Protein AF-A0A532TWE7-F1 (afdb_monomer)

pLDDT: mean 81.33, std 16.16, range [36.56, 96.56]

Radius of gyration: 19.63 Å; Cα contacts (8 Å, |Δi|>4): 132; chains: 1; bounding box: 61×63×47 Å

Sequence (152 aa):
MVRLFGKKKEAPKAVAACTCPLCKFMDLLEPELKGKPYEESLLKFIISPTNVGDESPKEIEKRAKDAVKKGKIEEARISYLTLIGNALAKENVSAKDVRGYLEEYKLFLKKHKLPATEYYPSVEDCSNVMNHADEIIGVVRKAYQEVKSPEK

Foldseek 3Di:
DDPPPDDPPDDPDPDPQDPDLLSLLCVQQVVVLPPPPLNQLVCLLANDPLLADPDDLVVLVVQLVVCVVVVVLVSNQVSLSSSLNNLLQDPPHDLVNSLVSLVVVLVSCVVVVDDDDSNGHHNVSSVSCNVCVVVSSVSSNVSNCCSVCVDD

Secondary structure (DSSP, 8-state):
---------PPPP-PPPP-SHHHHHHHHHHHHHTT-TTHHHHHHHHS-TTTSSSS-HHHHHHHHHHHHHTT-HHHHHHHHHHHHHHHHH-TTS-HHHHHHHHHHHHHHHHHHTPPP-SSS--HHHHHHHHHTHHHHHHHHHHHHHHHHS---

Mean predicted aligned error: 8.87 Å

Solvent-accessible surface area (backbone atoms only — not comparable to full-atom values): 8598 Å² total; per-residue (Å²): 139,80,86,79,79,76,75,76,80,72,71,80,74,78,72,77,78,66,80,48,69,59,46,52,33,46,68,57,38,52,72,79,31,62,92,46,97,36,34,74,39,43,45,42,38,57,78,44,74,77,13,60,61,89,74,54,58,68,59,33,48,50,50,17,56,51,23,51,76,70,68,36,58,66,62,15,52,52,26,44,37,26,29,47,25,26,37,41,44,40,87,91,48,51,61,68,52,46,39,50,50,36,51,53,48,37,51,50,40,64,74,67,67,60,77,68,50,94,72,42,68,37,64,62,28,36,50,46,38,49,77,42,33,69,62,49,32,54,56,43,26,56,30,46,46,50,60,77,53,60,82,130

Structure (mmCIF, N/CA/C/O backbone):
data_AF-A0A532TWE7-F1
#
_entry.id   AF-A0A532TWE7-F1
#
loop_
_atom_site.group_PDB
_atom_site.id
_atom_site.type_symbol
_atom_site.label_atom_id
_atom_site.label_alt_id
_atom_site.label_comp_id
_atom_site.label_asym_id
_atom_site.label_entity_id
_atom_site.label_seq_id
_atom_site.pdbx_PDB_ins_code
_atom_site.Cartn_x
_atom_site.Cartn_y
_atom_site.Cartn_z
_atom_site.occupancy
_atom_site.B_iso_or_equiv
_atom_site.auth_seq_id
_atom_site.auth_comp_id
_atom_site.auth_asym_id
_atom_site.auth_atom_id
_atom_site.pdbx_PDB_model_num
ATOM 1 N N . MET A 1 1 ? -43.481 -51.652 -0.668 1.00 38.72 1 MET A N 1
ATOM 2 C CA . MET A 1 1 ? -43.128 -50.759 0.458 1.00 38.72 1 MET A CA 1
ATOM 3 C C . MET A 1 1 ? -41.657 -50.377 0.304 1.00 38.72 1 MET A C 1
ATOM 5 O O . MET A 1 1 ? -40.798 -51.150 0.696 1.00 38.72 1 MET A O 1
ATOM 9 N N . VAL A 1 2 ? -41.346 -49.261 -0.363 1.00 36.56 2 VAL A N 1
ATOM 10 C CA . VAL A 1 2 ? -39.954 -48.822 -0.590 1.00 36.56 2 VAL A CA 1
ATOM 11 C C . VAL A 1 2 ? -39.760 -47.514 0.168 1.00 36.56 2 VAL A C 1
ATOM 13 O O . VAL A 1 2 ? -40.223 -46.463 -0.263 1.00 36.56 2 VAL A O 1
ATOM 16 N N . ARG A 1 3 ? -39.143 -47.593 1.352 1.00 42.28 3 ARG A N 1
ATOM 17 C CA . ARG A 1 3 ? -38.706 -46.412 2.105 1.00 42.28 3 ARG A CA 1
ATOM 18 C C . ARG A 1 3 ? -37.491 -45.827 1.386 1.00 42.28 3 ARG A C 1
ATOM 20 O O . ARG A 1 3 ? -36.381 -46.329 1.532 1.00 42.28 3 ARG A O 1
ATOM 27 N N . LEU A 1 4 ? -37.712 -44.777 0.601 1.00 47.00 4 LEU A N 1
ATOM 28 C CA . LEU A 1 4 ? -36.648 -43.921 0.085 1.00 47.00 4 LEU A CA 1
ATOM 29 C C . LEU A 1 4 ? -36.066 -43.136 1.266 1.00 47.00 4 LEU A C 1
ATOM 31 O O . LEU A 1 4 ? -36.661 -42.173 1.746 1.00 47.00 4 LEU A O 1
ATOM 35 N N . PHE A 1 5 ? -34.918 -43.586 1.772 1.00 50.06 5 PHE A N 1
ATOM 36 C CA . PHE A 1 5 ? -34.111 -42.826 2.719 1.00 50.06 5 PHE A CA 1
ATOM 37 C C . PHE A 1 5 ? -33.633 -41.542 2.034 1.00 50.06 5 PHE A C 1
ATOM 39 O O . PHE A 1 5 ? -32.676 -41.548 1.258 1.00 50.06 5 PHE A O 1
ATOM 46 N N . GLY A 1 6 ? -34.311 -40.430 2.321 1.00 45.53 6 GLY A N 1
ATOM 47 C CA . GLY A 1 6 ? -33.809 -39.098 2.019 1.00 45.53 6 GLY A CA 1
ATOM 48 C C . GLY A 1 6 ? -32.494 -38.888 2.763 1.00 45.53 6 GLY A C 1
ATOM 49 O O . GLY A 1 6 ? -32.481 -38.753 3.986 1.00 45.53 6 GLY A O 1
ATOM 50 N N . LYS A 1 7 ? -31.375 -38.886 2.032 1.00 54.34 7 LYS A N 1
ATOM 51 C CA . LYS A 1 7 ? -30.090 -38.429 2.564 1.00 54.34 7 LYS A CA 1
ATOM 52 C C . LYS A 1 7 ? -30.274 -36.973 2.997 1.00 54.34 7 LYS A C 1
ATOM 54 O O . LYS A 1 7 ? -30.476 -36.103 2.150 1.00 54.34 7 LYS A O 1
ATOM 59 N N . LYS A 1 8 ? -30.244 -36.712 4.308 1.00 50.66 8 LYS A N 1
ATOM 60 C CA . LYS A 1 8 ? -30.110 -35.353 4.845 1.00 50.66 8 LYS A CA 1
ATOM 61 C C . LYS A 1 8 ? -28.873 -34.739 4.187 1.00 50.66 8 LYS A C 1
ATOM 63 O O . LYS A 1 8 ? -27.782 -35.285 4.324 1.00 50.66 8 LYS A O 1
ATOM 68 N N . LYS A 1 9 ? -29.049 -33.643 3.446 1.00 50.66 9 LYS A N 1
ATOM 69 C CA . LYS A 1 9 ? -27.938 -32.773 3.057 1.00 50.66 9 LYS A CA 1
ATOM 70 C C . LYS A 1 9 ? -27.385 -32.198 4.358 1.00 50.66 9 LYS A C 1
ATOM 72 O O . LYS A 1 9 ? -27.993 -31.296 4.928 1.00 50.66 9 LYS A O 1
ATOM 77 N N . GLU A 1 10 ? -26.310 -32.780 4.878 1.00 43.59 10 GLU A N 1
ATOM 78 C CA . GLU A 1 10 ? -25.505 -32.111 5.893 1.00 43.59 10 GLU A CA 1
ATOM 79 C C . GLU A 1 10 ? -25.060 -30.775 5.294 1.00 43.59 10 GLU A C 1
ATOM 81 O O . GLU A 1 10 ? -24.494 -30.734 4.198 1.00 43.59 10 GLU A O 1
ATOM 86 N N . ALA A 1 11 ? -25.394 -29.677 5.975 1.00 55.03 11 ALA A N 1
ATOM 87 C CA . ALA A 1 11 ? -24.808 -28.383 5.671 1.00 55.03 11 ALA A CA 1
ATOM 88 C C . ALA A 1 11 ? -23.278 -28.542 5.710 1.00 55.03 11 ALA A C 1
ATOM 90 O O . ALA A 1 11 ? -22.782 -29.293 6.560 1.00 55.03 11 ALA A O 1
ATOM 91 N N . PRO A 1 12 ? -22.528 -27.897 4.800 1.00 47.97 12 PRO A N 1
ATOM 92 C CA . PRO A 1 12 ? -21.078 -27.976 4.835 1.00 47.97 12 PRO A CA 1
ATOM 93 C C . PRO A 1 12 ? -20.625 -27.589 6.243 1.00 47.97 12 PRO A C 1
ATOM 95 O O . PRO A 1 12 ? -21.035 -26.548 6.760 1.00 47.97 12 PRO A O 1
ATOM 98 N N . LYS A 1 13 ? -19.855 -28.478 6.888 1.00 46.25 13 LYS A N 1
ATOM 99 C CA . LYS A 1 13 ? -19.248 -28.217 8.197 1.00 46.25 13 LYS A CA 1
ATOM 100 C C . LYS A 1 13 ? -18.626 -26.830 8.123 1.00 46.25 13 LYS A C 1
ATOM 102 O O . LYS A 1 13 ? -17.824 -26.599 7.219 1.00 46.25 13 LYS A O 1
ATOM 107 N N . ALA A 1 14 ? -19.045 -25.931 9.015 1.00 50.44 14 ALA A N 1
ATOM 108 C CA . ALA A 1 14 ? -18.487 -24.592 9.107 1.00 50.44 14 ALA A CA 1
ATOM 109 C C . ALA A 1 14 ? -16.962 -24.727 9.070 1.00 50.44 14 ALA A C 1
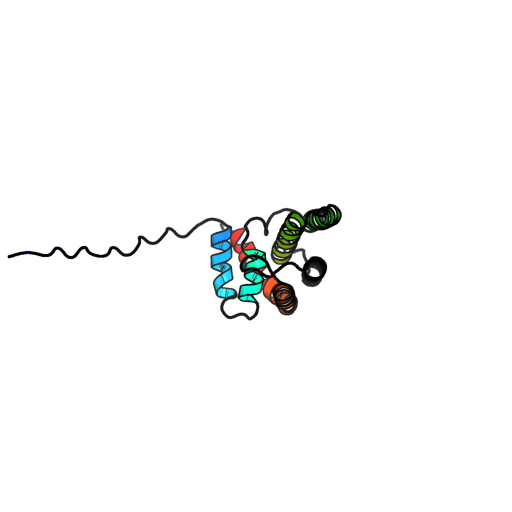ATOM 111 O O . ALA A 1 14 ? -16.375 -25.398 9.923 1.00 50.44 14 ALA A O 1
ATOM 112 N N . VAL A 1 15 ? -16.350 -24.200 8.010 1.00 50.16 15 VAL A N 1
ATOM 113 C CA . VAL A 1 15 ? -14.897 -24.177 7.879 1.00 50.16 15 VAL A CA 1
ATOM 114 C C . VAL A 1 15 ? -14.407 -23.424 9.107 1.00 50.16 15 VAL A C 1
ATOM 116 O O . VAL A 1 15 ? -14.893 -22.325 9.372 1.00 50.16 15 VAL A O 1
ATOM 119 N N . ALA A 1 16 ? -13.544 -24.052 9.908 1.00 49.97 16 ALA A N 1
ATOM 120 C CA . ALA A 1 16 ? -12.993 -23.406 11.090 1.00 49.97 16 ALA A CA 1
ATOM 121 C C . ALA A 1 16 ? -12.435 -22.043 10.664 1.00 49.97 16 ALA A C 1
ATOM 123 O O . ALA A 1 16 ? -11.635 -21.987 9.727 1.00 49.97 16 ALA A O 1
ATOM 124 N N . ALA A 1 17 ? -12.915 -20.967 11.295 1.00 59.31 17 ALA A N 1
ATOM 125 C CA . ALA A 1 17 ? -12.466 -19.618 10.989 1.00 59.31 17 ALA A CA 1
ATOM 126 C C . ALA A 1 17 ? -10.936 -19.602 11.038 1.00 59.31 17 ALA A C 1
ATOM 128 O O . ALA A 1 17 ? -10.332 -20.061 12.011 1.00 59.31 17 ALA A O 1
ATOM 129 N N . CYS A 1 18 ? -10.311 -19.164 9.950 1.00 61.06 18 CYS A N 1
ATOM 130 C CA . CYS A 1 18 ? -8.867 -19.048 9.879 1.00 61.06 18 CYS A CA 1
ATOM 131 C C . CYS A 1 18 ? -8.402 -18.104 10.997 1.00 61.06 18 CYS A C 1
ATOM 133 O O . CYS A 1 18 ? -8.806 -16.951 11.046 1.00 61.06 18 CYS A O 1
ATOM 135 N N . THR A 1 19 ? -7.566 -18.583 11.918 1.00 65.31 19 THR A N 1
ATOM 136 C CA . THR A 1 19 ? -7.141 -17.803 13.095 1.00 65.31 19 THR A CA 1
ATOM 137 C C . THR A 1 19 ? -5.781 -17.129 12.922 1.00 65.31 19 THR A C 1
ATOM 139 O O . THR A 1 19 ? -5.223 -16.612 13.895 1.00 65.31 19 THR A O 1
ATOM 142 N N . CYS A 1 20 ? -5.213 -17.140 11.711 1.00 75.56 20 CYS A N 1
ATOM 143 C CA . CYS A 1 20 ? -3.912 -16.525 11.480 1.00 75.56 20 CYS A CA 1
ATOM 144 C C . CYS A 1 20 ? -4.001 -14.989 11.626 1.00 75.56 20 CYS A C 1
ATOM 146 O O . CYS A 1 20 ? -5.079 -14.419 11.443 1.00 75.56 20 CYS A O 1
ATOM 148 N N . PRO A 1 21 ? -2.891 -14.298 11.946 1.00 73.00 21 PRO A N 1
ATOM 149 C CA . PRO A 1 21 ? -2.891 -12.848 12.157 1.00 73.00 21 PRO A CA 1
ATOM 150 C C . PRO A 1 21 ? -3.490 -12.047 10.996 1.00 73.00 21 PRO A C 1
ATOM 152 O O . PRO A 1 21 ? -4.161 -11.050 11.229 1.00 73.00 21 PRO A O 1
ATOM 155 N N . LEU A 1 22 ? -3.303 -12.511 9.756 1.00 76.19 22 LEU A N 1
ATOM 156 C CA . LEU A 1 22 ? -3.913 -11.894 8.581 1.00 76.19 22 LEU A CA 1
ATOM 157 C C . LEU A 1 22 ? -5.433 -12.058 8.567 1.00 76.19 22 LEU A C 1
ATOM 159 O O . LEU A 1 22 ? -6.130 -11.088 8.319 1.00 76.19 22 LEU A O 1
ATOM 163 N N . CYS A 1 23 ? -5.948 -13.256 8.842 1.00 79.25 23 CYS A N 1
ATOM 164 C CA . CYS A 1 23 ? -7.390 -13.494 8.885 1.00 79.25 23 CYS A CA 1
ATOM 165 C C . CYS A 1 23 ? -8.045 -12.624 9.969 1.00 79.25 23 CYS A C 1
ATOM 167 O O . CYS A 1 23 ? -9.008 -11.933 9.679 1.00 79.25 23 CYS A O 1
ATOM 169 N N . LYS A 1 24 ? -7.432 -12.517 11.159 1.00 80.56 24 LYS A N 1
ATOM 170 C CA . LYS A 1 24 ? -7.892 -11.584 12.205 1.00 80.56 24 LYS A CA 1
ATOM 171 C C . LYS A 1 24 ? -7.841 -10.121 11.767 1.00 80.56 24 LYS A C 1
ATOM 173 O O . LYS A 1 24 ? -8.758 -9.364 12.055 1.00 80.56 24 LYS A O 1
ATOM 178 N N . PHE A 1 25 ? -6.766 -9.718 11.092 1.00 82.50 25 PHE A N 1
ATOM 179 C CA . PHE A 1 25 ? -6.637 -8.364 10.563 1.00 82.50 25 PHE A CA 1
ATOM 180 C C . PHE A 1 25 ? -7.750 -8.052 9.555 1.00 82.50 25 PHE A C 1
ATOM 182 O O . PHE A 1 25 ? -8.375 -7.002 9.646 1.00 82.50 25 PHE A O 1
ATOM 189 N N . MET A 1 26 ? -8.035 -8.983 8.643 1.00 84.44 26 MET A N 1
ATOM 190 C CA . MET A 1 26 ? -9.108 -8.851 7.659 1.00 84.44 26 MET A CA 1
ATOM 191 C C . MET A 1 26 ? -10.496 -8.858 8.310 1.00 84.44 26 MET A C 1
ATOM 193 O O . MET A 1 26 ? -11.306 -8.004 7.970 1.00 84.44 26 MET A O 1
ATOM 197 N N . ASP A 1 27 ? -10.743 -9.721 9.300 1.00 85.31 27 ASP A N 1
ATOM 198 C CA . ASP A 1 27 ? -12.011 -9.776 10.047 1.00 85.31 27 ASP A CA 1
ATOM 199 C C . ASP A 1 27 ? -12.333 -8.444 10.750 1.00 85.31 27 ASP A C 1
ATOM 201 O O . ASP A 1 27 ? -13.498 -8.061 10.861 1.00 85.31 27 ASP A O 1
ATOM 205 N N . LEU A 1 28 ? -11.306 -7.729 11.224 1.00 85.56 28 LEU A N 1
ATOM 206 C CA . LEU A 1 28 ? -11.450 -6.401 11.831 1.00 85.56 28 LEU A CA 1
ATOM 207 C C . LEU A 1 28 ? -11.641 -5.299 10.787 1.00 85.56 28 LEU A C 1
ATOM 209 O O . LEU A 1 28 ? -12.338 -4.317 11.034 1.00 85.56 28 LEU A O 1
ATOM 213 N N . LEU A 1 29 ? -11.000 -5.444 9.631 1.00 86.69 29 LEU A N 1
ATOM 214 C CA . LEU A 1 29 ? -10.941 -4.395 8.629 1.00 86.69 29 LEU A CA 1
ATOM 215 C C . LEU A 1 29 ? -12.152 -4.404 7.690 1.00 86.69 29 LEU A C 1
ATOM 217 O O . LEU A 1 29 ? -12.721 -3.350 7.426 1.00 86.69 29 LEU A O 1
ATOM 221 N N . GLU A 1 30 ? -12.571 -5.571 7.197 1.00 87.19 30 GLU A N 1
ATOM 222 C CA . GLU A 1 30 ? -13.674 -5.704 6.235 1.00 87.19 30 GLU A CA 1
ATOM 223 C C . GLU A 1 30 ? -14.972 -4.997 6.679 1.00 87.19 30 GLU A C 1
ATOM 225 O O . GLU A 1 30 ? -15.556 -4.283 5.859 1.00 87.19 30 GLU A O 1
ATOM 230 N N . PRO A 1 31 ? -15.425 -5.084 7.950 1.00 89.31 31 PRO A N 1
ATOM 231 C CA . PRO A 1 31 ? -16.621 -4.371 8.398 1.00 89.31 31 PRO A CA 1
ATOM 232 C C . PRO A 1 31 ? -16.502 -2.844 8.313 1.00 89.31 31 PRO A C 1
ATOM 234 O O . PRO A 1 31 ? -17.479 -2.178 7.978 1.00 89.31 31 PRO A O 1
ATOM 237 N N . GLU A 1 32 ? -15.319 -2.295 8.599 1.00 89.06 32 GLU A N 1
ATOM 238 C CA . GLU A 1 32 ? -15.039 -0.850 8.559 1.00 89.06 32 GLU A CA 1
ATOM 239 C C . GLU A 1 32 ? -14.912 -0.330 7.117 1.00 89.06 32 GLU A C 1
ATOM 241 O O . GLU A 1 32 ? -15.185 0.841 6.833 1.00 89.06 32 GLU A O 1
ATOM 246 N N . LEU A 1 33 ? -14.503 -1.202 6.191 1.00 88.50 33 LEU A N 1
ATOM 247 C CA . LEU A 1 33 ? -14.378 -0.874 4.772 1.00 88.50 33 LEU A CA 1
ATOM 248 C C . LEU A 1 33 ? -15.685 -1.019 4.002 1.00 88.50 33 LEU A C 1
ATOM 250 O O . LEU A 1 33 ? -15.832 -0.388 2.959 1.00 88.50 33 LEU A O 1
ATOM 254 N N . LYS A 1 34 ? -16.628 -1.816 4.503 1.00 90.81 34 LYS A N 1
ATOM 255 C CA . LYS A 1 34 ? -17.840 -2.176 3.774 1.00 90.81 34 LYS A CA 1
ATOM 256 C C . LYS A 1 34 ? -18.621 -0.954 3.283 1.00 90.81 34 LYS A C 1
ATOM 258 O O . LYS A 1 34 ? -19.118 -0.147 4.069 1.00 90.81 34 LYS A O 1
ATOM 263 N N . GLY A 1 35 ? -18.796 -0.859 1.968 1.00 88.94 35 GLY A N 1
ATOM 264 C CA . GLY A 1 35 ? -19.532 0.218 1.306 1.00 88.94 35 GLY A CA 1
ATOM 265 C C . GLY A 1 35 ? -18.753 1.531 1.185 1.00 88.94 35 GLY A C 1
ATOM 266 O O . GLY A 1 35 ? -19.328 2.542 0.776 1.00 88.94 35 GLY A O 1
ATOM 267 N N . LYS A 1 36 ? -17.459 1.545 1.529 1.00 92.50 36 LYS A N 1
ATOM 268 C CA . LYS A 1 36 ? -16.582 2.699 1.313 1.00 92.50 36 LYS A CA 1
ATOM 269 C C . LYS A 1 36 ? -16.139 2.755 -0.150 1.00 92.50 36 LYS A C 1
ATOM 271 O O . LYS A 1 36 ? -15.859 1.718 -0.748 1.00 92.50 36 LYS A O 1
ATOM 276 N N . PRO A 1 37 ? -15.972 3.958 -0.729 1.00 91.31 37 PRO A N 1
ATOM 277 C CA . PRO A 1 37 ? -15.583 4.097 -2.134 1.00 91.31 37 PRO A CA 1
ATOM 278 C C . PRO A 1 37 ? -14.200 3.506 -2.442 1.00 91.31 37 PRO A C 1
ATOM 280 O O . PRO A 1 37 ? -13.918 3.189 -3.591 1.00 91.31 37 PRO A O 1
ATOM 283 N N . TYR A 1 38 ? -13.345 3.349 -1.429 1.00 90.38 38 TYR A N 1
ATOM 284 C CA . TYR A 1 38 ? -11.982 2.834 -1.540 1.00 90.38 38 TYR A CA 1
ATOM 285 C C . TYR A 1 38 ? -11.825 1.371 -1.106 1.00 90.38 38 TYR A C 1
ATOM 287 O O . TYR A 1 38 ? -10.695 0.892 -1.091 1.00 90.38 38 TYR A O 1
ATOM 295 N N . GLU A 1 39 ? -12.905 0.668 -0.747 1.00 90.69 39 GLU A N 1
ATOM 296 C CA . GLU A 1 39 ? -12.873 -0.707 -0.222 1.00 90.69 39 GLU A CA 1
ATOM 297 C C . GLU A 1 39 ? -12.068 -1.653 -1.124 1.00 90.69 39 GLU A C 1
ATOM 299 O O . GLU A 1 39 ? -10.999 -2.129 -0.739 1.00 90.69 39 GLU A O 1
ATOM 304 N N . GLU A 1 40 ? -12.529 -1.859 -2.360 1.00 89.06 40 GLU A N 1
ATOM 305 C CA . GLU A 1 40 ? -11.894 -2.777 -3.312 1.00 89.06 40 GLU A CA 1
ATOM 306 C C . GLU A 1 40 ? -10.460 -2.357 -3.659 1.00 89.06 40 GLU A C 1
ATOM 308 O O . GLU A 1 40 ? -9.562 -3.195 -3.775 1.00 89.06 40 GLU A O 1
ATOM 313 N N . SER A 1 41 ? -10.224 -1.050 -3.809 1.00 91.06 41 SER A N 1
ATOM 314 C CA . SER A 1 41 ? -8.899 -0.517 -4.125 1.00 91.06 41 SER A CA 1
ATOM 315 C C . SER A 1 41 ? -7.917 -0.732 -2.980 1.00 91.06 41 SER A C 1
ATOM 317 O O . SER A 1 41 ? -6.779 -1.126 -3.229 1.00 91.06 41 SER A O 1
ATOM 319 N N . LEU A 1 42 ? -8.347 -0.493 -1.739 1.00 89.25 42 LEU A N 1
ATOM 320 C CA . LEU A 1 42 ? -7.528 -0.683 -0.552 1.00 89.25 42 LEU A CA 1
ATOM 321 C C . LEU A 1 42 ? -7.176 -2.152 -0.384 1.00 89.25 42 LEU A C 1
ATOM 323 O O . LEU A 1 42 ? -5.994 -2.443 -0.229 1.00 89.25 42 LEU A O 1
ATOM 327 N N . LEU A 1 43 ? -8.159 -3.056 -0.478 1.00 86.94 43 LEU A N 1
ATOM 328 C CA . LEU A 1 43 ? -7.972 -4.499 -0.316 1.00 86.94 43 LEU A CA 1
ATOM 329 C C . LEU A 1 43 ? -6.786 -5.018 -1.151 1.00 86.94 43 LEU A C 1
ATOM 331 O O . LEU A 1 43 ? -5.902 -5.692 -0.621 1.00 86.94 43 LEU A O 1
ATOM 335 N N . LYS A 1 44 ? -6.646 -4.586 -2.410 1.00 86.56 44 LYS A N 1
ATOM 336 C CA . LYS A 1 44 ? -5.512 -4.965 -3.280 1.00 86.56 44 LYS A CA 1
ATOM 337 C C . LYS A 1 44 ? -4.121 -4.599 -2.727 1.00 86.56 44 LYS A C 1
ATOM 339 O O . LYS A 1 44 ? -3.130 -5.206 -3.127 1.00 86.56 44 LYS A O 1
ATOM 344 N N . PHE A 1 45 ? -4.010 -3.621 -1.826 1.00 85.31 45 PHE A N 1
ATOM 345 C CA . PHE A 1 45 ? -2.748 -3.247 -1.171 1.00 85.31 45 PHE A CA 1
ATOM 346 C C . PHE A 1 45 ? -2.474 -4.020 0.130 1.00 85.31 45 PHE A C 1
ATOM 348 O O . PHE A 1 45 ? -1.311 -4.164 0.514 1.00 85.31 45 PHE A O 1
ATOM 355 N N . ILE A 1 46 ? -3.506 -4.539 0.797 1.00 77.50 46 ILE A N 1
ATOM 356 C CA . ILE A 1 46 ? -3.427 -5.077 2.170 1.00 77.50 46 ILE A CA 1
ATOM 357 C C . ILE A 1 46 ? -3.691 -6.587 2.290 1.00 77.50 46 ILE A C 1
ATOM 359 O O . ILE A 1 46 ? -3.438 -7.149 3.349 1.00 77.50 46 ILE A O 1
ATOM 363 N N . ILE A 1 47 ? -4.126 -7.268 1.221 1.00 61.03 47 ILE A N 1
ATOM 364 C CA . ILE A 1 47 ? -4.457 -8.711 1.235 1.00 61.03 47 ILE A CA 1
ATOM 365 C C . ILE A 1 47 ? -3.243 -9.633 1.505 1.00 61.03 47 ILE A C 1
ATOM 367 O O . ILE A 1 47 ? -3.426 -10.812 1.803 1.00 61.03 47 ILE A O 1
ATOM 371 N N . SER A 1 48 ? -1.993 -9.156 1.445 1.00 51.47 48 SER A N 1
ATOM 372 C CA . SER A 1 48 ? -0.835 -10.038 1.662 1.00 51.47 48 SER A CA 1
ATOM 373 C C . SER A 1 48 ? -0.242 -9.925 3.074 1.00 51.47 48 SER A C 1
ATOM 375 O O . SER A 1 48 ? 0.141 -8.822 3.477 1.00 51.47 48 SER A O 1
ATOM 377 N N . PRO A 1 49 ? -0.001 -11.050 3.782 1.00 41.09 49 PRO A N 1
ATOM 378 C CA . PRO A 1 49 ? 0.727 -11.052 5.052 1.00 41.09 49 PRO A CA 1
ATOM 379 C C . PRO A 1 49 ? 2.186 -10.593 4.889 1.00 41.09 49 PRO A C 1
ATOM 381 O O . PRO A 1 49 ? 2.838 -10.248 5.867 1.00 41.09 49 PRO A O 1
ATOM 384 N N . THR A 1 50 ? 2.706 -10.544 3.655 1.00 49.69 50 THR A N 1
ATOM 385 C CA . THR A 1 50 ? 4.024 -9.966 3.350 1.00 49.69 50 THR A CA 1
ATOM 386 C C . THR A 1 50 ? 4.028 -8.441 3.348 1.00 49.69 50 THR A C 1
ATOM 388 O O . THR A 1 50 ? 5.097 -7.848 3.455 1.00 49.69 50 THR A O 1
ATOM 391 N N . ASN A 1 51 ? 2.870 -7.791 3.184 1.00 59.69 51 ASN A N 1
ATOM 392 C CA . ASN A 1 51 ? 2.819 -6.344 2.977 1.00 59.69 51 ASN A CA 1
ATOM 393 C C . ASN A 1 51 ? 2.870 -5.557 4.281 1.00 59.69 51 A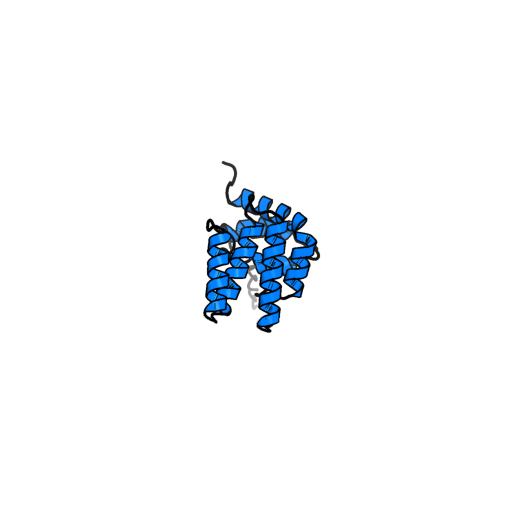SN A C 1
ATOM 395 O O . ASN A 1 51 ? 3.261 -4.396 4.276 1.00 59.69 51 ASN A O 1
ATOM 399 N N . VAL A 1 52 ? 2.534 -6.186 5.403 1.00 63.31 52 VAL A N 1
ATOM 400 C CA . VAL A 1 52 ? 2.551 -5.553 6.715 1.00 63.31 52 VAL A CA 1
ATOM 401 C C . VAL A 1 52 ? 3.507 -6.334 7.610 1.00 63.31 52 VAL A C 1
ATOM 403 O O . VAL A 1 52 ? 3.154 -7.344 8.206 1.00 63.31 52 VAL A O 1
ATOM 406 N N . GLY A 1 53 ? 4.758 -5.883 7.648 1.00 65.44 53 GLY A N 1
ATOM 407 C CA . GLY A 1 53 ? 5.856 -6.540 8.354 1.00 65.44 53 GLY A CA 1
ATOM 408 C C . GLY A 1 53 ? 6.713 -5.553 9.143 1.00 65.44 53 GLY A C 1
ATOM 409 O O . GLY A 1 53 ? 6.473 -4.342 9.144 1.00 65.44 53 GLY A O 1
ATOM 410 N N . ASP A 1 54 ? 7.743 -6.062 9.811 1.00 72.75 54 ASP A N 1
ATOM 411 C CA . ASP A 1 54 ? 8.610 -5.236 10.661 1.00 72.75 54 ASP A CA 1
ATOM 412 C C . ASP A 1 54 ? 9.644 -4.423 9.868 1.00 72.75 54 ASP A C 1
ATOM 414 O O . ASP A 1 54 ? 10.122 -3.397 10.358 1.00 72.75 54 ASP A O 1
ATOM 418 N N . GLU A 1 55 ? 9.911 -4.800 8.614 1.00 79.69 55 GLU A N 1
ATOM 419 C CA . GLU A 1 55 ? 10.877 -4.135 7.732 1.00 79.69 55 GLU A CA 1
ATOM 420 C C . GLU A 1 55 ? 10.593 -2.634 7.567 1.00 79.69 55 GLU A C 1
ATOM 422 O O . GLU A 1 55 ? 9.439 -2.202 7.479 1.00 79.69 55 GLU A O 1
ATOM 427 N N . SER A 1 56 ? 11.638 -1.804 7.555 1.00 85.12 56 SER A N 1
ATOM 428 C CA . SER A 1 56 ? 11.463 -0.359 7.428 1.00 85.12 56 SER A CA 1
ATOM 429 C C . SER A 1 56 ? 10.995 0.037 6.014 1.00 85.12 56 SER A C 1
ATOM 431 O O . SER A 1 56 ? 11.503 -0.498 5.026 1.00 85.12 56 SER A O 1
ATOM 433 N N . PRO A 1 57 ? 10.095 1.033 5.871 1.00 87.06 57 PRO A N 1
ATOM 434 C CA . PRO A 1 57 ? 9.683 1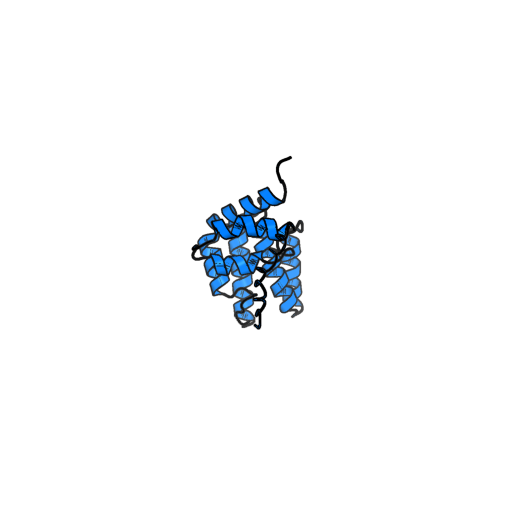.534 4.556 1.00 87.06 57 PRO A CA 1
ATOM 435 C C . PRO A 1 57 ? 10.864 1.927 3.655 1.00 87.06 57 PRO A C 1
ATOM 437 O O . PRO A 1 57 ? 10.845 1.661 2.460 1.00 87.06 57 PRO A O 1
ATOM 440 N N . LYS A 1 58 ? 11.944 2.479 4.226 1.00 89.50 58 LYS A N 1
ATOM 441 C CA . LYS A 1 58 ? 13.144 2.879 3.471 1.00 89.50 58 LYS A CA 1
ATOM 442 C C . LYS A 1 58 ? 13.874 1.698 2.821 1.00 89.50 58 LYS A C 1
ATOM 444 O O . LYS A 1 58 ? 14.400 1.840 1.717 1.00 89.50 58 LYS A O 1
ATOM 449 N N . GLU A 1 59 ? 13.935 0.545 3.485 1.00 90.75 59 GLU A N 1
ATOM 450 C CA . GLU A 1 59 ? 14.573 -0.658 2.930 1.00 90.75 59 GLU A CA 1
ATOM 451 C C . GLU A 1 59 ? 13.747 -1.244 1.783 1.00 90.75 59 GLU A C 1
ATOM 453 O O . GLU A 1 59 ? 14.293 -1.562 0.720 1.00 90.75 59 GLU A O 1
ATOM 458 N N . ILE A 1 60 ? 12.424 -1.287 1.955 1.00 91.25 60 ILE A N 1
ATOM 459 C CA . ILE A 1 60 ? 11.492 -1.750 0.923 1.00 91.25 60 ILE A CA 1
ATOM 460 C C . ILE A 1 60 ? 11.518 -0.797 -0.284 1.00 91.25 60 ILE A C 1
ATOM 462 O O . ILE A 1 60 ? 11.588 -1.244 -1.429 1.00 91.25 60 ILE A O 1
ATOM 466 N N . GLU A 1 61 ? 11.546 0.518 -0.049 1.00 93.12 61 GLU A N 1
ATOM 467 C CA . GLU A 1 61 ? 11.665 1.545 -1.090 1.00 93.12 61 GLU A CA 1
ATOM 468 C C . GLU A 1 61 ? 12.957 1.383 -1.902 1.00 93.12 61 GLU A C 1
ATOM 470 O O . GLU A 1 61 ? 12.930 1.392 -3.137 1.00 93.12 61 GLU A O 1
ATOM 475 N N . LYS A 1 62 ? 14.095 1.170 -1.226 1.00 94.31 62 LYS A N 1
ATOM 476 C CA . LYS A 1 62 ? 15.374 0.898 -1.895 1.00 94.31 62 LYS A CA 1
ATOM 477 C C . LYS A 1 62 ? 15.278 -0.348 -2.776 1.00 94.31 62 LYS A C 1
ATOM 479 O O . LYS A 1 62 ? 15.709 -0.311 -3.928 1.00 94.31 62 LYS A O 1
ATOM 484 N N . ARG A 1 63 ? 14.672 -1.424 -2.267 1.00 93.12 63 ARG A N 1
ATOM 485 C CA . ARG A 1 63 ? 14.464 -2.676 -3.009 1.00 93.12 63 ARG A CA 1
ATOM 486 C C . ARG A 1 63 ? 13.592 -2.474 -4.247 1.00 93.12 63 ARG A C 1
ATOM 488 O O . ARG A 1 63 ? 13.963 -2.944 -5.321 1.00 93.12 63 ARG A O 1
ATOM 495 N N . ALA A 1 64 ? 12.493 -1.729 -4.121 1.00 93.31 64 ALA A N 1
ATOM 496 C CA . ALA A 1 64 ? 11.621 -1.390 -5.241 1.00 93.31 64 ALA A CA 1
ATOM 497 C C . ALA A 1 64 ? 12.398 -0.631 -6.329 1.00 93.31 64 ALA A C 1
ATOM 499 O O . ALA A 1 64 ? 12.408 -1.037 -7.493 1.00 93.31 64 ALA A O 1
ATOM 500 N N . LYS A 1 65 ? 13.132 0.420 -5.943 1.00 94.38 65 LYS A N 1
ATOM 501 C CA . LYS A 1 65 ? 13.931 1.240 -6.868 1.00 94.38 65 LYS A CA 1
ATOM 502 C C . LYS A 1 65 ? 15.054 0.437 -7.533 1.00 94.38 65 LYS A C 1
ATOM 504 O O . LYS A 1 65 ? 15.290 0.593 -8.732 1.00 94.38 65 LYS A O 1
ATOM 509 N N . ASP A 1 66 ? 15.718 -0.451 -6.799 1.00 95.94 66 ASP A N 1
ATOM 510 C CA . ASP A 1 66 ? 16.763 -1.319 -7.347 1.00 95.94 66 ASP A CA 1
ATOM 511 C C . ASP A 1 66 ? 16.201 -2.372 -8.314 1.00 95.94 66 ASP A C 1
ATOM 513 O O . ASP A 1 66 ? 16.816 -2.639 -9.349 1.00 95.94 66 ASP A O 1
ATOM 517 N N . ALA A 1 67 ? 15.020 -2.930 -8.037 1.00 94.50 67 ALA A N 1
ATOM 518 C CA . ALA A 1 67 ? 14.336 -3.844 -8.950 1.00 94.50 67 ALA A CA 1
ATOM 519 C C . ALA A 1 67 ? 13.945 -3.145 -10.265 1.00 94.50 67 ALA A C 1
ATOM 521 O O . ALA A 1 67 ? 14.206 -3.687 -11.342 1.00 94.50 67 ALA A O 1
ATOM 522 N N . VAL A 1 68 ? 13.430 -1.907 -10.200 1.00 93.94 68 VAL A N 1
ATOM 523 C CA . VAL A 1 68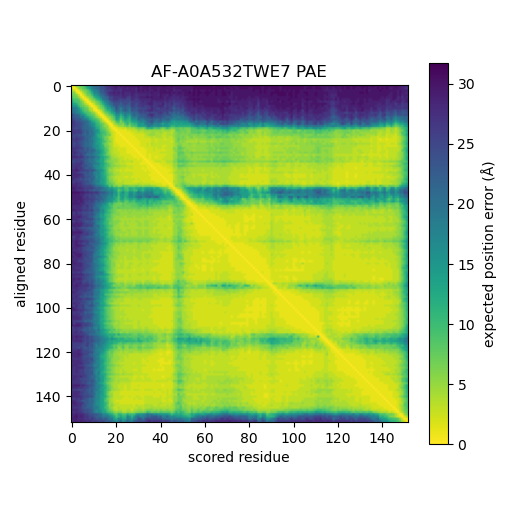 ? 13.146 -1.088 -11.395 1.00 93.94 68 VAL A CA 1
ATOM 524 C C . VAL A 1 68 ? 14.412 -0.869 -12.225 1.00 93.94 68 VAL A C 1
ATOM 526 O O . VAL A 1 68 ? 14.394 -1.085 -13.436 1.00 93.94 68 VAL A O 1
ATOM 529 N N . LYS A 1 69 ? 15.530 -0.487 -11.590 1.00 94.25 69 LYS A N 1
ATOM 530 C CA . LYS A 1 69 ? 16.819 -0.279 -12.280 1.00 94.25 69 LYS A CA 1
ATOM 531 C C . LYS A 1 69 ? 17.328 -1.542 -12.973 1.00 94.25 69 LYS A C 1
ATOM 533 O O . LYS A 1 69 ? 17.913 -1.452 -14.045 1.00 94.25 69 LYS A O 1
ATOM 538 N N . LYS A 1 70 ? 17.098 -2.711 -12.370 1.00 96.06 70 LYS A N 1
ATOM 539 C CA . LYS A 1 70 ? 17.492 -4.020 -12.912 1.00 96.06 70 LYS A CA 1
ATOM 540 C C . LYS A 1 70 ? 16.501 -4.580 -13.942 1.00 96.06 70 LYS A C 1
ATOM 542 O O . LYS A 1 70 ? 16.702 -5.693 -14.412 1.00 96.06 70 LYS A O 1
ATOM 547 N N . GLY A 1 71 ? 15.428 -3.852 -14.273 1.00 93.25 71 GLY A N 1
ATOM 548 C CA . GLY A 1 71 ? 14.393 -4.311 -15.207 1.00 93.25 71 GLY A CA 1
ATOM 549 C C . GLY A 1 71 ? 13.505 -5.431 -14.655 1.00 93.25 71 GLY A C 1
ATOM 550 O O . GLY A 1 71 ? 12.772 -6.068 -15.407 1.00 93.25 71 GLY A O 1
ATOM 551 N N . LYS A 1 72 ? 13.543 -5.676 -13.343 1.00 95.38 72 LYS A N 1
ATOM 552 C CA . LYS A 1 72 ? 12.779 -6.730 -12.676 1.00 95.38 72 LYS A CA 1
ATOM 553 C C . LYS A 1 72 ? 11.402 -6.217 -12.261 1.00 95.38 72 LYS A C 1
ATOM 555 O O . LYS A 1 72 ? 11.156 -5.892 -11.102 1.00 95.38 72 LYS A O 1
ATOM 560 N N . ILE A 1 73 ? 10.516 -6.093 -13.244 1.00 91.94 73 ILE A N 1
ATOM 561 C CA . ILE A 1 73 ? 9.246 -5.365 -13.103 1.00 91.94 73 ILE A CA 1
ATOM 562 C C . ILE A 1 73 ? 8.301 -6.012 -12.083 1.00 91.94 73 ILE A C 1
ATOM 564 O O . ILE A 1 73 ? 7.674 -5.302 -11.303 1.00 91.94 73 ILE A O 1
ATOM 568 N N . GLU A 1 74 ? 8.223 -7.339 -12.038 1.00 89.38 74 GLU A N 1
ATOM 569 C CA . GLU A 1 74 ? 7.362 -8.046 -11.082 1.00 89.38 74 GLU A CA 1
ATOM 570 C C . GLU A 1 74 ? 7.869 -7.914 -9.638 1.00 89.38 74 GLU A C 1
ATOM 572 O O . GLU A 1 74 ? 7.098 -7.567 -8.745 1.00 89.38 74 GLU A O 1
ATOM 577 N N . GLU A 1 75 ? 9.183 -8.060 -9.419 1.00 90.69 75 GLU A N 1
ATOM 578 C CA . GLU A 1 75 ? 9.810 -7.815 -8.110 1.00 90.69 75 GLU A CA 1
ATOM 579 C C . GLU A 1 75 ? 9.596 -6.364 -7.647 1.00 90.69 75 GLU A C 1
ATOM 581 O O . GLU A 1 75 ? 9.302 -6.118 -6.475 1.00 90.69 75 GLU A O 1
ATOM 586 N N . ALA A 1 76 ? 9.703 -5.397 -8.566 1.00 92.31 76 ALA A N 1
ATOM 587 C CA . ALA A 1 76 ? 9.419 -3.995 -8.279 1.00 92.31 76 ALA A CA 1
ATOM 588 C C . ALA A 1 76 ? 7.953 -3.790 -7.882 1.00 92.31 76 ALA A C 1
ATOM 590 O O . ALA A 1 76 ? 7.678 -3.115 -6.892 1.00 92.31 76 ALA A O 1
ATOM 591 N N . ARG A 1 77 ? 7.017 -4.410 -8.612 1.00 89.38 77 ARG A N 1
ATOM 592 C CA . ARG A 1 77 ? 5.580 -4.335 -8.324 1.00 89.38 77 ARG A CA 1
ATOM 593 C C . ARG A 1 77 ? 5.272 -4.865 -6.928 1.00 89.38 77 ARG A C 1
ATOM 595 O O . ARG A 1 77 ? 4.636 -4.162 -6.154 1.00 89.38 77 ARG A O 1
ATOM 602 N N . ILE A 1 78 ? 5.771 -6.054 -6.587 1.00 88.94 78 ILE A N 1
ATOM 603 C CA . ILE A 1 78 ? 5.598 -6.654 -5.256 1.00 88.94 78 ILE A CA 1
ATOM 604 C C . ILE A 1 78 ? 6.187 -5.738 -4.179 1.00 88.94 78 ILE A C 1
ATOM 606 O O . ILE A 1 78 ? 5.515 -5.436 -3.198 1.00 88.94 78 ILE A O 1
ATOM 610 N N . SER A 1 79 ? 7.398 -5.219 -4.400 1.00 91.06 79 SER A N 1
ATOM 611 C CA . SER A 1 79 ? 8.059 -4.326 -3.441 1.00 91.06 79 SER A CA 1
ATOM 612 C C . SER A 1 79 ? 7.266 -3.034 -3.204 1.00 91.06 79 SER A C 1
ATOM 614 O O . SER A 1 79 ? 7.168 -2.589 -2.066 1.00 91.06 79 SER A O 1
ATOM 616 N N . TYR A 1 80 ? 6.646 -2.450 -4.237 1.00 92.00 80 TYR A N 1
ATOM 617 C CA . TYR A 1 80 ? 5.774 -1.281 -4.069 1.00 92.00 80 TYR A CA 1
ATOM 618 C C . TYR A 1 80 ? 4.509 -1.593 -3.263 1.00 92.00 80 TYR A C 1
ATOM 620 O O . TYR A 1 80 ? 4.120 -0.792 -2.415 1.00 92.00 80 TYR A O 1
ATOM 628 N N . LEU A 1 81 ? 3.877 -2.750 -3.479 1.00 89.88 81 LEU A N 1
ATOM 629 C CA . LEU A 1 81 ? 2.703 -3.155 -2.694 1.00 89.88 81 LEU A CA 1
ATOM 630 C C . LEU A 1 81 ? 3.062 -3.371 -1.233 1.00 89.88 81 LEU A C 1
ATOM 632 O O . LEU A 1 81 ? 2.349 -2.906 -0.348 1.00 89.88 81 LEU A O 1
ATOM 636 N N . THR A 1 82 ? 4.198 -4.022 -0.992 1.00 88.62 82 THR A N 1
ATOM 637 C CA . THR A 1 82 ? 4.730 -4.198 0.353 1.00 88.62 82 THR A CA 1
ATOM 638 C C . THR A 1 82 ? 5.042 -2.854 0.998 1.00 88.62 82 THR A C 1
ATOM 640 O O . THR A 1 82 ? 4.644 -2.633 2.132 1.00 88.62 82 THR A O 1
ATOM 643 N N . LEU A 1 83 ? 5.657 -1.915 0.276 1.00 91.44 83 LEU A N 1
ATOM 644 C CA . LEU A 1 83 ? 5.939 -0.573 0.787 1.00 91.44 83 LEU A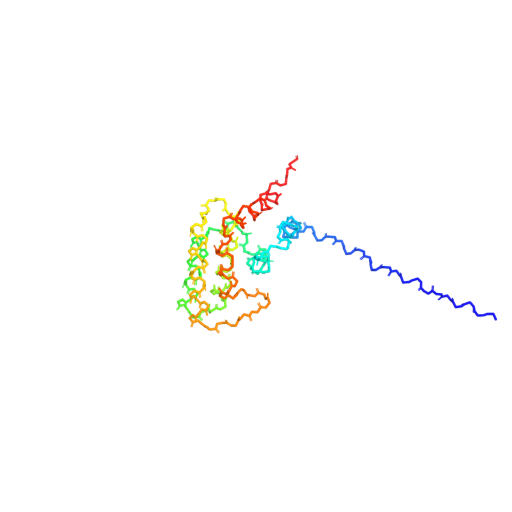 CA 1
ATOM 645 C C . LEU A 1 83 ? 4.659 0.162 1.200 1.00 91.44 83 LEU A C 1
ATOM 647 O O . LEU A 1 83 ? 4.589 0.692 2.305 1.00 91.44 83 LEU A O 1
ATOM 651 N N . ILE A 1 84 ? 3.654 0.185 0.322 1.00 92.25 84 ILE A N 1
ATOM 652 C CA . ILE A 1 84 ? 2.404 0.919 0.547 1.00 92.25 84 ILE A CA 1
ATOM 653 C C . ILE A 1 84 ? 1.594 0.275 1.675 1.00 92.25 84 ILE A C 1
ATOM 655 O O . ILE A 1 84 ? 1.177 0.983 2.589 1.00 92.25 84 ILE A O 1
ATOM 659 N N . GLY A 1 85 ? 1.419 -1.050 1.666 1.00 89.50 85 GLY A N 1
ATOM 660 C CA . GLY A 1 85 ? 0.733 -1.758 2.750 1.00 89.50 85 GLY A CA 1
ATOM 661 C C . GLY A 1 85 ? 1.413 -1.534 4.105 1.00 89.50 85 GLY A C 1
ATOM 662 O O . GLY A 1 85 ? 0.744 -1.240 5.095 1.00 89.50 85 GLY A O 1
ATOM 663 N N . ASN A 1 86 ? 2.750 -1.557 4.140 1.00 88.44 86 ASN A N 1
ATOM 664 C CA . ASN A 1 86 ? 3.524 -1.316 5.357 1.00 88.44 86 ASN A CA 1
ATOM 665 C C . ASN A 1 86 ? 3.368 0.127 5.850 1.00 88.44 86 ASN A C 1
ATOM 667 O O . ASN A 1 86 ? 3.154 0.369 7.037 1.00 88.44 86 ASN A O 1
ATOM 671 N N . ALA A 1 87 ? 3.442 1.084 4.925 1.00 90.19 87 ALA A N 1
ATOM 672 C CA . ALA A 1 87 ? 3.303 2.507 5.200 1.00 90.19 87 ALA A CA 1
ATOM 673 C C . ALA A 1 87 ? 1.920 2.858 5.774 1.00 90.19 87 ALA A C 1
ATOM 675 O O . ALA A 1 87 ? 1.823 3.670 6.694 1.00 90.19 87 ALA A O 1
ATOM 676 N N . LEU A 1 88 ? 0.861 2.215 5.272 1.00 89.88 88 LEU A N 1
ATOM 677 C CA . LEU A 1 88 ? -0.498 2.373 5.789 1.00 89.88 88 LEU A CA 1
ATOM 678 C C . LEU A 1 88 ? -0.623 1.886 7.241 1.00 89.88 88 LEU A C 1
ATOM 680 O O . LEU A 1 88 ? -1.260 2.548 8.058 1.00 89.88 88 LEU A O 1
ATOM 684 N N . ALA A 1 89 ? 0.028 0.773 7.584 1.00 85.44 89 ALA A N 1
ATOM 685 C CA . ALA A 1 89 ? -0.084 0.142 8.898 1.00 85.44 89 ALA A CA 1
ATOM 686 C C . ALA A 1 89 ? 0.866 0.697 9.978 1.00 85.44 89 ALA A C 1
ATOM 688 O O . ALA A 1 89 ? 0.579 0.567 11.167 1.00 85.44 89 ALA A O 1
ATOM 689 N N . LYS A 1 90 ? 1.999 1.313 9.615 1.00 83.88 90 LYS A N 1
ATOM 690 C CA . LYS A 1 90 ? 2.981 1.823 10.591 1.00 83.88 90 LYS A CA 1
ATOM 691 C C . LYS A 1 90 ? 2.636 3.215 11.112 1.00 83.88 90 LYS A C 1
ATOM 693 O O . LYS A 1 90 ? 2.466 4.140 10.329 1.00 83.88 90 LYS A O 1
ATOM 698 N N . GLU A 1 91 ? 2.640 3.390 12.433 1.00 77.31 91 GLU A N 1
ATOM 699 C CA . GLU A 1 91 ? 2.283 4.649 13.114 1.00 77.31 91 GLU A CA 1
ATOM 700 C C . GLU A 1 91 ? 3.179 5.842 12.762 1.00 77.31 91 GLU A C 1
ATOM 702 O O . GLU A 1 91 ? 2.714 6.979 12.712 1.00 77.31 91 GLU A O 1
ATOM 707 N N . ASN A 1 92 ? 4.461 5.592 12.497 1.00 83.31 92 ASN A N 1
ATOM 708 C CA . ASN A 1 92 ? 5.471 6.627 12.281 1.00 83.31 92 ASN A CA 1
ATOM 709 C C . ASN A 1 92 ? 5.565 7.129 10.831 1.00 83.31 92 ASN A C 1
ATOM 711 O O . ASN A 1 92 ? 6.469 7.901 10.514 1.00 83.31 92 ASN A O 1
ATOM 715 N N . VAL A 1 93 ? 4.670 6.687 9.948 1.00 86.25 93 VAL A N 1
ATOM 716 C CA . VAL A 1 93 ? 4.621 7.135 8.553 1.00 86.25 93 VAL A CA 1
ATOM 717 C C . VAL A 1 93 ? 3.532 8.195 8.411 1.00 86.25 93 VAL A C 1
ATOM 719 O O . VAL A 1 93 ? 2.424 8.021 8.908 1.00 86.25 93 VAL A O 1
ATOM 722 N N . SER A 1 94 ? 3.803 9.325 7.766 1.00 90.19 94 SER A N 1
ATOM 723 C CA . SER A 1 94 ? 2.762 10.343 7.588 1.00 90.19 94 SER A CA 1
ATOM 724 C C . SER A 1 94 ? 1.851 10.006 6.403 1.00 90.19 94 SER A C 1
ATOM 726 O O . SER A 1 94 ? 2.259 9.329 5.458 1.00 90.19 94 SER A O 1
ATOM 728 N N . ALA A 1 95 ? 0.627 10.543 6.386 1.00 90.44 95 ALA A N 1
ATOM 729 C CA . ALA A 1 95 ? -0.234 10.434 5.207 1.00 90.44 95 ALA A CA 1
ATOM 730 C C . ALA A 1 95 ? 0.408 11.061 3.960 1.00 90.44 95 ALA A C 1
ATOM 732 O O . ALA A 1 95 ? 0.180 10.607 2.843 1.00 90.44 95 ALA A O 1
ATOM 733 N N . LYS A 1 96 ? 1.256 12.082 4.137 1.00 93.31 96 LYS A N 1
ATOM 734 C CA . LYS A 1 96 ? 2.042 12.674 3.050 1.00 93.31 96 LYS A CA 1
ATOM 735 C C . LYS A 1 96 ? 3.007 11.657 2.432 1.00 93.31 96 LYS A C 1
ATOM 737 O O . LYS A 1 96 ? 3.099 11.597 1.209 1.00 93.31 96 LYS A O 1
ATOM 742 N N . ASP A 1 97 ? 3.677 10.851 3.250 1.00 92.81 97 ASP A N 1
ATOM 743 C CA . ASP A 1 97 ? 4.613 9.829 2.769 1.00 92.81 97 ASP A CA 1
ATOM 744 C C . ASP A 1 97 ? 3.873 8.708 2.032 1.00 92.81 97 ASP A C 1
ATOM 746 O O . ASP A 1 97 ? 4.267 8.336 0.929 1.00 92.81 97 ASP A O 1
ATOM 750 N N . VAL A 1 98 ? 2.741 8.241 2.578 1.00 92.44 98 VAL A N 1
ATOM 751 C CA . VAL A 1 98 ? 1.865 7.260 1.909 1.00 92.44 98 VAL A CA 1
ATOM 752 C C . VAL A 1 98 ? 1.438 7.759 0.527 1.00 92.44 98 VAL A C 1
ATOM 754 O O . VAL A 1 98 ? 1.556 7.030 -0.459 1.00 92.44 98 VAL A O 1
ATOM 757 N N . ARG A 1 99 ? 0.987 9.017 0.428 1.00 95.38 99 ARG A N 1
ATOM 758 C CA . ARG A 1 99 ? 0.630 9.639 -0.857 1.00 95.38 99 ARG A CA 1
ATOM 759 C C . ARG A 1 99 ? 1.823 9.705 -1.810 1.00 95.38 99 ARG A C 1
ATOM 761 O O . ARG A 1 99 ? 1.659 9.429 -2.994 1.00 95.38 99 ARG A O 1
ATOM 768 N N . GLY A 1 100 ? 3.017 10.009 -1.300 1.00 95.88 100 GLY A N 1
ATOM 769 C CA . GLY A 1 100 ? 4.257 9.971 -2.077 1.00 95.88 100 GLY A CA 1
ATOM 770 C C . GLY A 1 100 ? 4.531 8.589 -2.678 1.00 95.88 100 GLY A C 1
ATOM 771 O O . GLY A 1 100 ? 4.772 8.479 -3.878 1.00 95.88 100 GLY A O 1
ATOM 772 N N . TYR A 1 101 ? 4.413 7.527 -1.878 1.00 94.62 101 TYR A N 1
ATOM 773 C CA . TYR A 1 101 ? 4.600 6.151 -2.348 1.00 94.62 101 TYR A CA 1
ATOM 774 C C . TYR A 1 101 ? 3.540 5.717 -3.369 1.00 94.62 101 TYR A C 1
ATOM 776 O O . TYR A 1 101 ? 3.870 5.060 -4.359 1.00 94.62 101 TYR A O 1
ATOM 784 N N . LEU A 1 102 ? 2.279 6.116 -3.173 1.00 95.12 102 LEU A N 1
ATOM 785 C CA . LEU A 1 102 ? 1.198 5.870 -4.133 1.00 95.12 102 LEU A CA 1
ATOM 786 C C . LEU A 1 102 ? 1.450 6.576 -5.470 1.00 95.12 102 LEU A C 1
ATOM 788 O O . LEU A 1 102 ? 1.249 5.965 -6.522 1.00 95.12 102 LEU A O 1
ATOM 792 N N . GLU A 1 103 ? 1.923 7.824 -5.450 1.00 96.56 103 GLU A N 1
ATOM 793 C CA . GLU A 1 103 ? 2.249 8.573 -6.668 1.00 96.56 103 GLU A CA 1
ATOM 794 C C . GLU A 1 103 ? 3.458 7.963 -7.397 1.00 96.56 103 GLU A C 1
ATOM 796 O O . GLU A 1 103 ? 3.415 7.783 -8.616 1.00 96.56 103 GLU A O 1
ATOM 801 N N . GLU A 1 104 ? 4.500 7.541 -6.670 1.00 95.62 104 GLU A N 1
ATOM 802 C CA . GLU A 1 104 ? 5.624 6.800 -7.260 1.00 95.62 104 GLU A CA 1
ATOM 803 C C . GLU A 1 104 ? 5.152 5.506 -7.947 1.00 95.62 104 GLU A C 1
ATOM 805 O O . GLU A 1 104 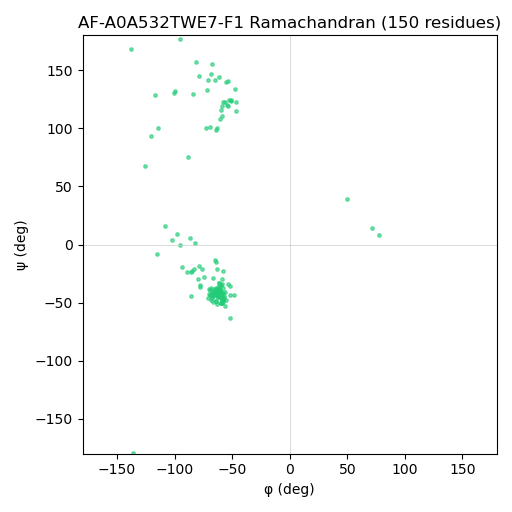? 5.500 5.249 -9.105 1.00 95.62 104 GLU A O 1
ATOM 810 N N . TYR A 1 105 ? 4.319 4.706 -7.274 1.00 94.25 105 TYR A N 1
ATOM 811 C CA . TYR A 1 105 ? 3.799 3.464 -7.849 1.00 94.25 105 TYR A CA 1
ATOM 812 C C . TYR A 1 105 ? 2.884 3.730 -9.053 1.00 94.25 105 TYR A C 1
ATOM 814 O O . TYR A 1 105 ? 2.964 3.043 -10.072 1.00 94.25 105 TYR A O 1
ATOM 822 N N . LYS A 1 106 ? 2.068 4.785 -9.004 1.00 94.62 106 LYS A N 1
ATOM 823 C CA . LYS A 1 106 ? 1.234 5.230 -10.127 1.00 94.62 106 LYS A CA 1
ATOM 824 C C . LYS A 1 106 ? 2.069 5.597 -11.357 1.00 94.62 106 LYS A C 1
ATOM 826 O O . LYS A 1 106 ? 1.710 5.216 -12.475 1.00 94.62 106 LYS A O 1
ATOM 831 N N . LEU A 1 107 ? 3.189 6.301 -11.176 1.00 94.81 107 LEU A N 1
ATOM 832 C CA . LEU A 1 107 ? 4.135 6.607 -12.257 1.00 94.81 107 LEU A CA 1
ATOM 833 C C . LEU A 1 107 ? 4.779 5.335 -12.821 1.00 94.81 107 LEU A C 1
ATOM 835 O O . LEU A 1 107 ? 4.883 5.191 -14.042 1.00 94.81 107 LEU A O 1
ATOM 839 N N . PHE A 1 108 ? 5.151 4.393 -11.952 1.00 94.69 108 PHE A N 1
ATOM 840 C CA . PHE A 1 108 ? 5.657 3.081 -12.353 1.00 94.69 108 PHE A CA 1
ATOM 841 C C . PHE A 1 108 ? 4.641 2.318 -13.223 1.00 94.69 108 PHE A C 1
ATOM 843 O O . PHE A 1 108 ? 4.984 1.887 -14.327 1.00 94.69 108 PHE A O 1
ATOM 850 N N . LEU A 1 109 ? 3.376 2.228 -12.797 1.00 92.75 109 LEU A N 1
ATOM 851 C CA . LEU A 1 109 ? 2.308 1.566 -13.557 1.00 92.75 109 LEU A CA 1
ATOM 852 C C . LEU A 1 109 ? 2.126 2.180 -14.953 1.00 92.75 109 LEU A C 1
ATOM 854 O O . LEU A 1 109 ? 2.074 1.452 -15.946 1.00 92.75 109 LEU A O 1
ATOM 858 N N . LYS A 1 110 ? 2.090 3.518 -15.042 1.00 92.19 110 LYS A N 1
ATOM 859 C CA . LYS A 1 110 ? 1.970 4.244 -16.320 1.00 92.19 110 LYS A CA 1
ATOM 860 C C . LYS A 1 110 ? 3.154 3.978 -17.246 1.00 92.19 110 LYS A C 1
ATOM 862 O O . LYS A 1 110 ? 2.958 3.721 -18.432 1.00 92.19 110 LYS A O 1
ATOM 867 N N . LYS A 1 111 ? 4.378 4.023 -16.711 1.00 94.25 111 LYS A N 1
ATOM 868 C CA . LYS A 1 111 ? 5.613 3.815 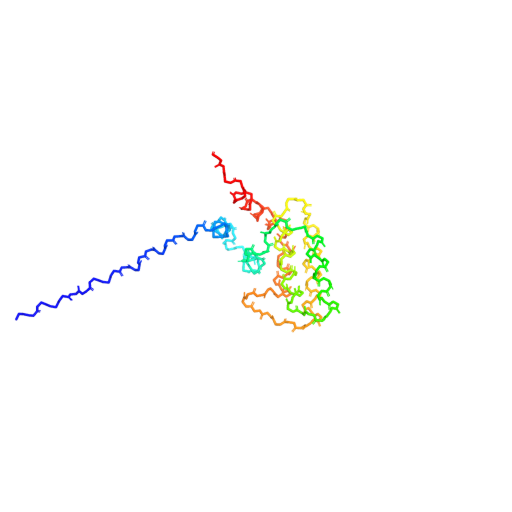-17.480 1.00 94.25 111 LYS A CA 1
ATOM 869 C C . LYS A 1 111 ? 5.679 2.416 -18.090 1.00 94.25 111 LYS A C 1
ATOM 871 O O . LYS A 1 111 ? 6.091 2.272 -19.238 1.00 94.25 111 LYS A O 1
ATOM 876 N N . HIS A 1 112 ? 5.276 1.402 -17.328 1.00 91.12 112 HIS A N 1
ATOM 877 C CA . HIS A 1 112 ? 5.393 -0.001 -17.726 1.00 91.12 112 HIS A CA 1
ATOM 878 C C . HIS A 1 112 ? 4.124 -0.574 -18.374 1.00 91.12 112 HIS A C 1
ATOM 880 O O . HIS A 1 112 ? 4.140 -1.732 -18.782 1.00 91.12 112 HIS A O 1
ATOM 886 N N . LYS A 1 113 ? 3.054 0.228 -18.509 1.00 88.06 113 LYS A N 1
ATOM 887 C CA . LYS A 1 113 ? 1.769 -0.155 -19.132 1.00 88.06 113 LYS A CA 1
ATOM 888 C C . LYS A 1 113 ? 1.212 -1.472 -18.578 1.00 88.06 113 LYS A C 1
ATOM 890 O O . LYS A 1 113 ? 0.701 -2.305 -19.323 1.00 88.06 113 LYS A O 1
ATOM 895 N N . LEU A 1 114 ? 1.353 -1.672 -17.269 1.00 81.94 114 LEU A N 1
ATOM 896 C CA . LEU A 1 114 ? 0.930 -2.910 -16.623 1.00 81.94 114 LEU A CA 1
ATOM 897 C C . LEU A 1 114 ? -0.602 -2.974 -16.566 1.00 81.94 114 LEU A C 1
ATOM 899 O O . LEU A 1 114 ? -1.226 -1.985 -16.169 1.00 81.94 114 LEU A O 1
ATOM 903 N N . PRO A 1 115 ? -1.216 -4.111 -16.932 1.00 73.56 115 PRO A N 1
ATOM 904 C CA . PRO A 1 115 ? -2.660 -4.252 -16.873 1.00 73.56 115 PRO A CA 1
ATOM 905 C C . PRO A 1 115 ? -3.148 -4.255 -15.422 1.00 73.56 115 PRO A C 1
ATOM 907 O O . PRO A 1 115 ? -2.479 -4.757 -14.503 1.00 73.56 115 PRO A O 1
ATOM 910 N N . ALA A 1 116 ? -4.347 -3.706 -15.238 1.00 71.56 116 ALA A N 1
ATOM 911 C CA . ALA A 1 116 ? -5.122 -3.924 -14.031 1.00 71.56 116 ALA A CA 1
ATOM 912 C C . ALA A 1 116 ? -5.497 -5.407 -13.948 1.00 71.56 116 ALA A C 1
ATOM 914 O O . ALA A 1 116 ? -5.799 -6.043 -14.958 1.00 71.56 116 ALA A O 1
ATOM 915 N N . THR A 1 117 ? -5.461 -5.954 -12.743 1.00 78.81 117 THR A N 1
ATOM 916 C CA . THR A 1 117 ? -5.926 -7.317 -12.478 1.00 78.81 117 THR A CA 1
ATOM 917 C C . THR A 1 117 ? -6.717 -7.296 -11.182 1.00 78.81 117 THR A C 1
ATOM 919 O O . THR A 1 117 ? -6.650 -6.321 -10.435 1.00 78.81 117 THR A O 1
ATOM 922 N N . GLU A 1 118 ? -7.418 -8.381 -10.890 1.00 77.06 118 GLU A N 1
ATOM 923 C CA . GLU A 1 118 ? -8.132 -8.545 -9.624 1.00 77.06 118 GLU A CA 1
ATOM 924 C C . GLU A 1 118 ? -7.193 -8.432 -8.408 1.00 77.06 118 GLU A C 1
ATOM 926 O O . GLU A 1 118 ? -7.536 -7.799 -7.416 1.00 77.06 118 GLU A O 1
ATOM 931 N N . TYR A 1 119 ? -5.967 -8.952 -8.525 1.00 75.88 119 TYR A N 1
ATOM 932 C CA . TYR A 1 119 ? -5.002 -9.024 -7.420 1.00 75.88 119 TYR A CA 1
ATOM 933 C C . TYR A 1 119 ? -4.031 -7.848 -7.343 1.00 75.88 119 TYR A C 1
ATOM 935 O O . TYR A 1 119 ? -3.411 -7.619 -6.307 1.00 75.88 119 TYR A O 1
ATOM 943 N N . TYR A 1 120 ? -3.862 -7.111 -8.440 1.00 83.56 120 TYR A N 1
ATOM 944 C CA . TYR A 1 120 ? -2.903 -6.019 -8.502 1.00 83.56 120 TYR A CA 1
ATOM 945 C C . TYR A 1 120 ? -3.572 -4.665 -8.738 1.00 83.56 120 TYR A C 1
ATOM 947 O O . TYR A 1 120 ? -4.274 -4.512 -9.744 1.00 83.56 120 TYR A O 1
ATOM 955 N N . PRO A 1 121 ? -3.258 -3.652 -7.909 1.00 89.19 121 PRO A N 1
ATOM 956 C CA . PRO A 1 121 ? -3.796 -2.313 -8.067 1.00 89.19 121 PRO A CA 1
ATOM 957 C C . PRO A 1 121 ? -3.415 -1.674 -9.403 1.00 89.19 121 PRO A C 1
ATOM 959 O O . PRO A 1 121 ? -2.300 -1.838 -9.919 1.00 89.19 121 PRO A O 1
ATOM 962 N N . SER A 1 122 ? -4.366 -0.910 -9.920 1.00 91.69 122 SER A N 1
ATOM 963 C CA . SER A 1 122 ? -4.282 -0.050 -11.091 1.00 91.69 122 SER A CA 1
ATOM 964 C C . SER A 1 122 ? -3.951 1.403 -10.718 1.00 91.69 122 SER A C 1
ATOM 966 O O . SER A 1 122 ? -3.870 1.782 -9.551 1.00 91.69 122 SER A O 1
ATOM 968 N N . VAL A 1 123 ? -3.794 2.254 -11.737 1.00 93.06 123 VAL A N 1
ATOM 969 C CA . VAL A 1 123 ? -3.640 3.714 -11.575 1.00 93.06 123 VAL A CA 1
ATOM 970 C C . VAL A 1 123 ? -4.852 4.344 -10.875 1.00 93.06 123 VAL A C 1
ATOM 972 O O . VAL A 1 123 ? -4.699 5.320 -10.131 1.00 93.06 123 VAL A O 1
ATOM 975 N N . GLU A 1 124 ? -6.045 3.809 -11.131 1.00 93.06 124 GLU A N 1
ATOM 976 C CA . GLU A 1 124 ? -7.288 4.250 -10.502 1.00 93.06 124 GLU A CA 1
ATOM 977 C C . GLU A 1 124 ? -7.318 3.840 -9.033 1.00 93.06 124 GLU A C 1
ATOM 979 O O . GLU A 1 124 ? -7.532 4.699 -8.181 1.00 93.06 124 GLU A O 1
ATOM 984 N N . ASP A 1 125 ? -6.952 2.589 -8.728 1.00 93.12 125 ASP A N 1
ATOM 985 C CA . ASP A 1 125 ? -6.851 2.107 -7.347 1.00 93.12 125 ASP A CA 1
ATOM 986 C C . ASP A 1 125 ? -5.884 2.972 -6.522 1.00 93.12 125 ASP A C 1
ATOM 988 O O . ASP A 1 125 ? -6.220 3.392 -5.414 1.00 93.12 125 ASP A O 1
ATOM 992 N N . CYS A 1 126 ? -4.716 3.325 -7.081 1.00 92.88 126 CYS A N 1
ATOM 993 C CA . CYS A 1 126 ? -3.788 4.253 -6.424 1.00 92.88 126 CYS A CA 1
ATOM 994 C C . CYS A 1 126 ? -4.432 5.616 -6.141 1.00 92.88 126 CYS A C 1
ATOM 996 O O . CYS A 1 126 ? -4.204 6.197 -5.083 1.00 92.88 126 CYS A O 1
ATOM 998 N N . SER A 1 127 ? -5.202 6.151 -7.092 1.00 94.50 127 SER A N 1
ATOM 999 C CA . SER A 1 127 ? -5.822 7.474 -6.948 1.00 94.50 127 SER A CA 1
ATOM 1000 C C . SER A 1 127 ? -6.925 7.455 -5.894 1.00 94.50 127 SER A C 1
ATOM 1002 O O . SER A 1 127 ? -7.016 8.377 -5.089 1.00 94.50 127 SER A O 1
ATOM 1004 N N . ASN A 1 128 ? -7.706 6.380 -5.861 1.00 94.25 128 ASN A N 1
ATOM 1005 C CA . ASN A 1 128 ? -8.771 6.186 -4.894 1.00 94.25 128 ASN A CA 1
ATOM 1006 C C . ASN A 1 128 ? -8.208 6.106 -3.464 1.00 94.25 128 ASN A C 1
ATOM 1008 O O . ASN A 1 128 ? -8.565 6.909 -2.606 1.00 94.25 128 ASN A O 1
ATOM 1012 N N . VAL A 1 129 ? -7.209 5.246 -3.233 1.00 92.69 129 VAL A N 1
ATOM 1013 C CA . VAL A 1 129 ? -6.537 5.150 -1.923 1.00 92.69 129 VAL A CA 1
ATOM 1014 C C . VAL A 1 129 ? -5.871 6.475 -1.534 1.00 92.69 129 VAL A C 1
ATOM 1016 O O . VAL A 1 129 ? -5.964 6.907 -0.389 1.00 92.69 129 VAL A O 1
ATOM 1019 N N . MET A 1 130 ? -5.236 7.170 -2.481 1.00 94.00 130 MET A N 1
ATOM 1020 C CA . MET A 1 130 ? -4.568 8.451 -2.226 1.00 94.00 130 MET A CA 1
ATOM 1021 C C . MET A 1 130 ? -5.536 9.559 -1.777 1.00 94.00 130 MET A C 1
ATOM 1023 O O . MET A 1 130 ? -5.201 10.338 -0.876 1.00 94.00 130 MET A O 1
ATOM 1027 N N . ASN A 1 131 ? -6.726 9.626 -2.378 1.00 94.69 131 ASN A N 1
ATOM 1028 C CA . ASN A 1 131 ? -7.757 10.612 -2.040 1.00 94.69 131 ASN A CA 1
ATOM 1029 C C . ASN A 1 131 ? -8.327 10.399 -0.632 1.00 94.69 131 ASN A C 1
ATOM 1031 O O . ASN A 1 131 ? -8.709 11.363 0.026 1.00 94.69 131 ASN A O 1
ATOM 1035 N N . HIS A 1 132 ? -8.317 9.154 -0.154 1.00 93.25 132 HIS A N 1
ATOM 1036 C CA . HIS A 1 132 ? -8.857 8.753 1.145 1.00 93.25 132 HIS A CA 1
ATOM 1037 C C . HIS A 1 132 ? -7.769 8.387 2.170 1.00 93.25 132 HIS A C 1
ATOM 1039 O O . HIS A 1 132 ? -8.062 7.782 3.198 1.00 93.25 132 HIS A O 1
ATOM 1045 N N . ALA A 1 133 ? -6.509 8.763 1.918 1.00 91.25 133 ALA A N 1
ATOM 1046 C CA . ALA A 1 133 ? -5.364 8.267 2.682 1.00 91.25 133 ALA A CA 1
ATOM 1047 C C . ALA A 1 133 ? -5.464 8.518 4.198 1.00 91.25 133 ALA A C 1
ATOM 1049 O O . ALA A 1 133 ? -5.132 7.622 4.965 1.00 91.25 133 ALA A O 1
ATOM 1050 N N . ASP A 1 134 ? -5.930 9.691 4.645 1.00 90.31 134 ASP A N 1
ATOM 1051 C CA . ASP A 1 134 ? -6.032 9.996 6.084 1.00 90.31 134 ASP A CA 1
ATOM 1052 C C . ASP A 1 134 ? -7.041 9.078 6.802 1.00 90.31 134 ASP A C 1
ATOM 1054 O O . ASP A 1 134 ? -6.746 8.556 7.877 1.00 90.31 134 ASP A O 1
ATOM 1058 N N . GLU A 1 135 ? -8.202 8.833 6.185 1.00 92.12 135 GLU A N 1
ATOM 1059 C CA . GLU A 1 135 ? -9.235 7.928 6.710 1.00 92.12 135 GLU A CA 1
ATOM 1060 C C . GLU A 1 135 ? -8.736 6.479 6.722 1.00 92.12 135 GLU A C 1
ATOM 1062 O O . GLU A 1 135 ? -8.787 5.805 7.752 1.00 92.12 135 GLU A O 1
ATOM 1067 N N . ILE A 1 136 ? -8.179 6.025 5.594 1.00 91.44 136 ILE A N 1
ATOM 1068 C CA . ILE A 1 136 ? -7.638 4.671 5.436 1.00 91.44 136 ILE A CA 1
ATOM 1069 C C . ILE A 1 136 ? -6.563 4.388 6.483 1.00 91.44 136 ILE A C 1
ATOM 1071 O O . ILE A 1 136 ? -6.581 3.331 7.107 1.00 91.44 136 ILE A O 1
ATOM 1075 N N . ILE A 1 137 ? -5.632 5.322 6.687 1.00 90.75 137 ILE A N 1
ATOM 1076 C CA . ILE A 1 137 ? -4.553 5.173 7.665 1.00 90.75 137 ILE A CA 1
ATOM 1077 C C . ILE A 1 137 ? -5.121 4.958 9.071 1.00 90.75 137 ILE A C 1
ATOM 1079 O O . ILE A 1 137 ? -4.632 4.091 9.792 1.00 90.75 137 ILE A O 1
ATOM 1083 N N . GLY A 1 138 ? -6.156 5.710 9.456 1.00 89.56 138 GLY A N 1
ATOM 1084 C CA . GLY A 1 138 ? -6.811 5.543 10.754 1.00 89.56 138 GLY A CA 1
ATOM 1085 C C . GLY A 1 138 ? -7.399 4.142 10.932 1.00 89.56 138 GLY A C 1
ATOM 1086 O O . GLY A 1 138 ? -7.105 3.470 11.921 1.00 89.56 138 GLY A O 1
ATOM 1087 N N . VAL A 1 139 ? -8.174 3.682 9.946 1.00 89.62 139 VAL A N 1
ATOM 1088 C CA . VAL A 1 139 ? -8.838 2.367 9.974 1.00 89.62 139 VAL A CA 1
ATOM 1089 C C . VAL A 1 139 ? -7.815 1.225 9.981 1.00 89.62 139 VAL A C 1
ATOM 1091 O O . VAL A 1 139 ? -7.872 0.337 10.830 1.00 89.62 139 VAL A O 1
ATOM 1094 N N . VAL A 1 140 ? -6.830 1.278 9.081 1.00 89.19 140 VAL A N 1
ATOM 1095 C CA . VAL A 1 140 ? -5.799 0.241 8.936 1.00 89.19 140 VAL A CA 1
ATOM 1096 C C . VAL A 1 140 ? -4.924 0.137 10.184 1.00 89.19 140 VAL A C 1
ATOM 1098 O O . VAL A 1 140 ? -4.641 -0.970 10.641 1.00 89.19 140 VAL A O 1
ATOM 1101 N N . ARG A 1 141 ? -4.503 1.264 10.770 1.00 87.88 141 ARG A N 1
ATOM 1102 C CA . ARG A 1 141 ? -3.666 1.250 11.981 1.00 87.88 141 ARG A CA 1
ATOM 1103 C C . ARG A 1 141 ? -4.400 0.706 13.186 1.00 87.88 141 ARG A C 1
ATOM 1105 O O . ARG A 1 141 ? -3.812 -0.090 13.910 1.00 87.88 141 ARG A O 1
ATOM 1112 N N . LYS A 1 142 ? -5.661 1.099 13.372 1.00 87.19 142 LYS A N 1
ATOM 1113 C CA . LYS A 1 142 ? -6.499 0.583 14.456 1.00 87.19 142 LYS A CA 1
ATOM 1114 C C . LYS A 1 142 ? -6.584 -0.946 14.383 1.00 87.19 142 LYS A C 1
ATOM 1116 O O . LYS A 1 142 ? -6.202 -1.621 15.334 1.00 87.19 142 LYS A O 1
ATOM 1121 N N . ALA A 1 143 ? -6.952 -1.490 13.220 1.00 86.50 143 ALA A N 1
ATOM 1122 C CA . ALA A 1 143 ? -7.013 -2.939 13.014 1.00 86.50 143 ALA A CA 1
ATOM 1123 C C . ALA A 1 143 ? -5.644 -3.621 13.212 1.00 86.50 143 ALA A C 1
ATOM 1125 O O . ALA A 1 143 ? -5.551 -4.700 13.793 1.00 86.50 143 ALA A O 1
ATOM 1126 N N . TYR A 1 144 ? -4.552 -2.994 12.766 1.00 84.94 144 TYR A N 1
ATOM 1127 C CA . TYR A 1 144 ? -3.210 -3.563 12.905 1.00 84.94 144 TYR A CA 1
ATOM 1128 C C . TYR A 1 144 ? -2.710 -3.587 14.359 1.00 84.94 144 TYR A C 1
ATOM 1130 O O . TYR A 1 144 ? -2.077 -4.560 14.777 1.00 84.94 144 TYR A O 1
ATOM 1138 N N . GLN A 1 145 ? -3.006 -2.546 15.141 1.00 82.81 145 GLN A N 1
ATOM 1139 C CA . GLN A 1 145 ? -2.683 -2.476 16.569 1.00 82.81 145 GLN A CA 1
ATOM 1140 C C . GLN A 1 145 ? -3.392 -3.579 17.360 1.00 82.81 145 GLN A C 1
ATOM 1142 O O . GLN A 1 145 ? -2.743 -4.249 18.160 1.00 82.81 145 GLN A O 1
ATOM 1147 N N . GLU A 1 146 ? -4.679 -3.818 17.093 1.00 83.00 146 GLU A N 1
ATOM 1148 C CA . GLU A 1 146 ? -5.463 -4.877 17.748 1.00 83.00 146 GLU A CA 1
ATOM 1149 C C . GLU A 1 146 ? -4.887 -6.280 17.482 1.00 83.00 146 GLU A C 1
ATOM 1151 O O . GLU A 1 146 ? -4.908 -7.152 18.352 1.00 83.00 146 GLU A O 1
ATOM 1156 N N . VAL A 1 147 ? -4.295 -6.500 16.302 1.00 80.12 147 VAL A N 1
ATOM 1157 C CA . VAL A 1 147 ? -3.634 -7.770 15.960 1.00 80.12 147 VAL A CA 1
ATOM 1158 C C . VAL A 1 147 ? -2.246 -7.902 16.594 1.00 80.12 147 VAL A C 1
ATOM 1160 O O . VAL A 1 147 ? -1.864 -9.008 16.982 1.00 80.12 147 VAL A O 1
ATOM 1163 N N . LYS A 1 148 ? -1.472 -6.812 16.695 1.00 71.56 148 LYS A N 1
ATOM 1164 C CA . LYS A 1 148 ? -0.119 -6.829 17.287 1.00 71.56 148 LYS A CA 1
ATOM 1165 C C . LYS A 1 148 ? -0.107 -6.821 18.813 1.00 71.56 148 LYS A C 1
ATOM 1167 O O . LYS A 1 148 ? 0.809 -7.388 19.408 1.00 71.56 148 LYS A O 1
ATOM 1172 N N . SER A 1 149 ? -1.113 -6.216 19.424 1.00 63.16 149 SER A N 1
ATOM 1173 C CA . SER A 1 149 ? -1.303 -6.155 20.868 1.00 63.16 149 SER A CA 1
ATOM 1174 C C . SER A 1 149 ? -2.698 -6.679 21.204 1.00 63.16 149 SER A C 1
ATOM 1176 O O . SER A 1 149 ? -3.538 -5.889 21.633 1.00 63.16 149 SER A O 1
ATOM 1178 N N . PRO A 1 150 ? -2.976 -7.986 21.009 1.00 56.78 150 PRO A N 1
ATOM 1179 C CA . PRO A 1 150 ? -4.197 -8.560 21.550 1.00 56.78 150 PRO A CA 1
ATOM 1180 C C . PRO A 1 150 ? -4.109 -8.359 23.062 1.00 56.78 150 PRO A C 1
ATOM 1182 O O . PRO A 1 150 ? -3.151 -8.832 23.681 1.00 56.78 150 PRO A O 1
ATOM 1185 N N . GLU A 1 151 ? -5.010 -7.561 23.631 1.00 45.94 151 GLU A N 1
ATOM 1186 C CA . GLU A 1 151 ? -4.995 -7.264 25.062 1.00 45.94 151 GLU A CA 1
ATOM 1187 C C . GLU A 1 151 ? -4.841 -8.566 25.871 1.00 45.94 151 GLU A C 1
ATOM 1189 O O . GLU A 1 151 ? -5.444 -9.595 25.550 1.00 45.94 151 GLU A O 1
ATOM 1194 N N . LYS A 1 152 ? -3.934 -8.513 26.854 1.00 39.84 152 LYS A N 1
ATOM 1195 C CA . LYS A 1 152 ? -3.637 -9.587 27.809 1.00 39.84 152 LYS A CA 1
ATOM 1196 C C . LYS A 1 152 ? -4.821 -9.880 28.717 1.00 39.84 152 LYS A C 1
ATOM 1198 O O . LYS A 1 152 ? -5.467 -8.900 29.145 1.00 39.84 152 LYS A O 1
#

=== Feature glossary ===
Legend for the data blocks above and below:

— What the protein is —

The amino-acid sequence is the protein's primary structure: the linear order of residues from the N-terminus to the C-terminus, written in one-letter code. Everything else here — the 3D coordinates, the secondary structure, the domain annotations — is ultimately a consequence of this string.

Functional annotations link the protein to curated databases. InterPro entries identify conserved domains and families by matching the sequence against member-database signatures (Pfam, PROSITE, CDD, …). Gene Ontology (GO) terms describe molecular function, biological process, and cellular component in a controlled vocabulary. CATH places the structure in a hierarchical fold classification (Class/Architecture/Topology/Homologous-superfamily). The organism is the source species.

— Where its atoms are —

Atomic coordinates in PDBx/mmCIF format — the same representation the Protein Data Bank distributes. Each line of the _atom_site loop places one backbone atom in Cartesian space (units: ångströms, origin: arbitrary).

The six renders are orthographic views along the three Cartesian axes in both directions. Representation (cartoon, sticks, or surface) and color scheme (sequence-rainbow or by-chain) vary across proteins so the training set covers all the common visualization conventions.

— Local backbone conformation —

Eight-state secondary structure (DSSP): H is the canonical α-helix, G the tighter 3₁₀-helix, I the wider π-helix; E/B are β-structure, T and S are turns and bends, and '-' is everything else. DSSP derives these from the pattern of main-chain N–H···O=C hydrogen bonds, not from the sequence.

Three-state secondary structure (P-SEA) collapses the eight DSSP classes into helix (a), strand (b), and coil (c). P-SEA assigns these from Cα geometry alone — distances and angles — without requiring backbone oxygens, so it works on any Cα trace.

φ (phi) and ψ (psi) are the two rotatable backbone dihedrals per residue: φ is the C(i-1)–N–Cα–C torsion, ψ is the N–Cα–C–N(i+1) torsion, both in degrees on (−180°, 180°]. α-helical residues cluster near (−60°, −45°); β-strand residues near (−120°, +130°). A Ramachandran plot is simply a scatter of (φ, ψ) for every residue.

— Global shape and packing —

The geometric summary reports three shape descriptors. Rg (radius of gyration) measures how spread out the Cα atoms are about their centre of mass; compact globular proteins have small Rg, elongated or unfolded ones large. Cα contacts (<8 Å, |i−j|>4) count long-range 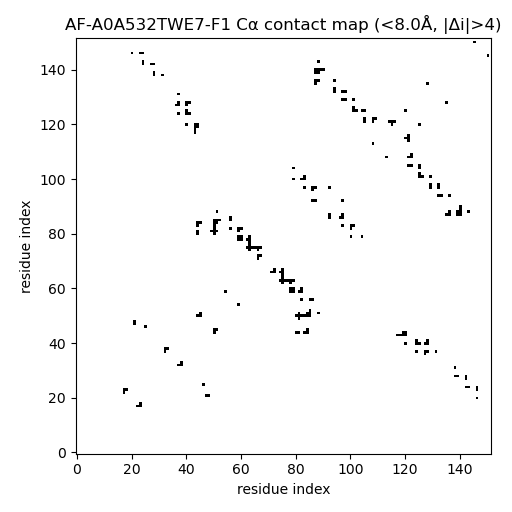residue pairs in spatial proximity — high for tightly packed folds, near zero for rods or random coil. The bounding-box extents give the protein's footprint along x, y, z in Å.

SASA measures how much of the protein is reachable by solvent. It is computed by rolling a water-sized probe over the atomic surface and summing the exposed area (Å²). Per-residue SASA distinguishes core (buried, low SASA) from surface (exposed, high SASA) residues; total SASA is a whole-molecule size measure.

Plot images: a contact map (which residues are close in 3D, as an N×N binary image), a Ramachandran scatter (backbone torsion angles, revealing secondary-structure composition at a glance), and — for AlphaFold structures — a PAE heatmap (pairwise prediction confidence).

— Structural neighborhood —

A 3Di character summarizes, for each residue, the relative orientation of the Cα frame of its nearest spatial neighbor. Because it encodes fold topology rather than chemistry, 3Di alignments detect remote structural similarity that sequence alignment misses.

The Foldseek neighbor list gives the closest experimentally determined structures in the PDB, ranked by structural alignment. TM-score near 1 means near-identical fold; near 0.3 means only rough topology match. This is how one finds what a novel AlphaFold prediction most resembles in the solved-structure universe.

— Confidence and disorder —

For AlphaFold models, the B-factor field carries pLDDT — the model's own estimate of local accuracy on a 0–100 scale. Regions with pLDDT<50 should be treated as essentially unmodeled; they often correspond to intrinsically disordered segments.

Crystallographic B-factors measure how much each atom's electron density is smeared out, in Å². They rise in mobile loops and surface residues and fall in the buried interior. In AlphaFold models this column is repurposed to hold pLDDT instead.

Predicted Aligned Error (PAE) is an AlphaFold co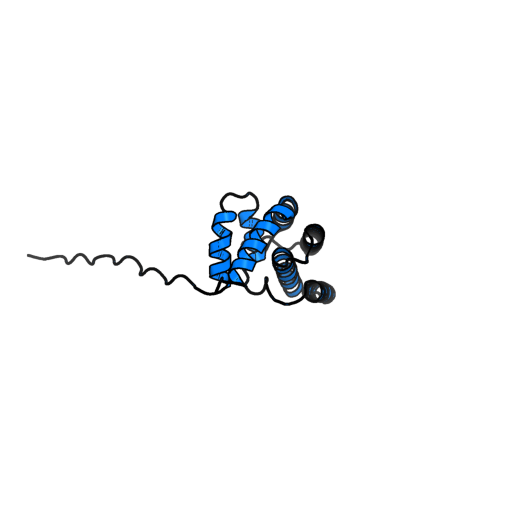nfidence matrix: entry (i, j) is the expected error in the position of residue j, in ångströms, when the prediction is superimposed on the true structure at residue i. Low PAE within a block of residues means that block is internally rigid and well-predicted; high PAE between two blocks means their relative placement is uncertain even if each block individually is confident.